Protein AF-A0A6M3L4S9-F1 (afdb_monomer_lite)

Foldseek 3Di:
DAPVVVVVVCCVVPVPDDDDDPDGDADDDDPVVVVVLVVVDCLVVDDADPPPCHQVNSLVSSVVSQCDPPRVRHDKDWDDDPPHIDIDD

Radius of gyration: 14.06 Å; chains: 1; bounding box: 30×31×33 Å

Secondary structure (DSSP, 8-state):
-BHHHHHHHHHHH-TTS------SB-----HHHHHHHHHH--GGGSPPBTTTB-HHHHHHHHHHHHSSTTTTTS--EEEE-SS-EEEE-

Sequence (89 aa):
MDINEVSSILIDKFPDAPIYLPDLYYKACKVQDIEKFLLWDTASNIKYVAEAFDCDDFAWRLKGNITIKGWSEVPFFVVWTDKHAMCGF

Organism: NCBI:txid1070528

pLDDT: mean 89.33, std 3.86, range [77.5, 96.0]

Structure (mmCIF, N/CA/C/O backbone):
data_AF-A0A6M3L4S9-F1
#
_entry.id   AF-A0A6M3L4S9-F1
#
loop_
_atom_site.group_PDB
_atom_site.id
_atom_site.type_symbol
_atom_site.label_atom_id
_atom_site.label_alt_id
_atom_site.label_comp_id
_atom_site.label_asym_id
_atom_site.label_entity_id
_atom_site.label_seq_id
_atom_site.pdbx_PDB_ins_code
_atom_site.Cartn_x
_atom_site.Cartn_y
_atom_site.Cartn_z
_atom_site.occupancy
_atom_site.B_iso_or_equiv
_atom_site.auth_seq_id
_atom_site.auth_comp_id
_atom_site.auth_asym_id
_atom_site.auth_atom_id
_atom_site.pdbx_PDB_model_num
ATOM 1 N N . MET A 1 1 ? -9.518 2.815 13.990 1.00 87.00 1 MET A N 1
ATOM 2 C CA . MET A 1 1 ? -10.116 1.474 13.930 1.00 87.00 1 MET A CA 1
ATOM 3 C C . MET A 1 1 ? -9.203 0.547 14.700 1.00 87.00 1 MET A C 1
ATOM 5 O O . MET A 1 1 ? -7.985 0.652 14.542 1.00 87.00 1 MET A O 1
ATOM 9 N N . ASP A 1 2 ? -9.758 -0.259 15.597 1.00 91.94 2 ASP A N 1
ATOM 10 C CA . ASP A 1 2 ? -8.976 -1.296 16.269 1.00 91.94 2 ASP A CA 1
ATOM 11 C C . ASP A 1 2 ? -8.784 -2.507 15.342 1.00 91.94 2 ASP A C 1
ATOM 13 O O . ASP A 1 2 ? -9.487 -2.661 14.340 1.00 91.94 2 ASP A O 1
ATOM 17 N N . ILE A 1 3 ? -7.814 -3.361 15.659 1.00 92.62 3 ILE A N 1
ATOM 18 C CA . ILE A 1 3 ? -7.478 -4.534 14.846 1.00 92.62 3 ILE A CA 1
ATOM 19 C C . ILE A 1 3 ? -8.666 -5.479 14.601 1.00 92.62 3 ILE A C 1
ATOM 21 O O . ILE A 1 3 ? -8.749 -6.050 13.517 1.00 92.62 3 ILE A O 1
ATOM 25 N N . ASN A 1 4 ? -9.599 -5.636 15.547 1.00 94.25 4 ASN A N 1
ATOM 26 C CA . ASN A 1 4 ? -10.735 -6.547 15.382 1.00 94.25 4 ASN A CA 1
ATOM 27 C C . ASN A 1 4 ? -11.750 -5.989 14.381 1.00 94.25 4 ASN A C 1
ATOM 29 O O . ASN A 1 4 ? -12.265 -6.738 13.554 1.00 94.25 4 ASN A O 1
ATOM 33 N N . GLU A 1 5 ? -12.004 -4.677 14.425 1.00 92.94 5 GLU A N 1
ATOM 34 C CA . GLU A 1 5 ? -12.852 -3.984 13.449 1.00 92.94 5 GLU A CA 1
ATOM 35 C C . GLU A 1 5 ? -12.290 -4.152 12.030 1.00 92.94 5 GLU A C 1
ATOM 37 O O . GLU A 1 5 ? -13.000 -4.585 11.121 1.00 92.94 5 GLU A O 1
ATOM 42 N N . VAL A 1 6 ? -10.989 -3.897 11.856 1.00 91.38 6 VAL A N 1
ATOM 43 C CA . VAL A 1 6 ? -10.309 -4.051 10.560 1.00 91.38 6 VAL A CA 1
ATOM 44 C C . VAL A 1 6 ? -10.306 -5.510 10.107 1.00 91.38 6 VAL A C 1
ATOM 46 O O . VAL A 1 6 ? -10.636 -5.797 8.958 1.00 91.38 6 VAL A O 1
ATOM 49 N N . SER A 1 7 ? -9.977 -6.442 11.003 1.00 93.69 7 SER A N 1
ATOM 50 C CA . SER A 1 7 ? -9.947 -7.874 10.701 1.00 93.69 7 SER A CA 1
ATOM 51 C C . SER A 1 7 ? -11.313 -8.386 10.249 1.00 93.69 7 SER A C 1
ATOM 53 O O . SER A 1 7 ? -11.381 -9.087 9.244 1.00 93.69 7 SER A O 1
ATOM 55 N N . SER A 1 8 ? -12.392 -7.980 10.923 1.00 95.12 8 SER A N 1
ATOM 56 C CA . SER A 1 8 ? -13.762 -8.348 10.554 1.00 95.12 8 SER A CA 1
ATOM 57 C C . SER A 1 8 ? -14.114 -7.885 9.135 1.00 95.12 8 SER A C 1
ATOM 59 O O . SER A 1 8 ? -14.573 -8.684 8.322 1.00 95.12 8 SER A O 1
ATOM 61 N N . ILE A 1 9 ? -13.811 -6.624 8.797 1.00 93.06 9 ILE A N 1
ATOM 62 C CA . ILE A 1 9 ? -14.058 -6.067 7.457 1.00 93.06 9 ILE A CA 1
ATOM 63 C C . ILE A 1 9 ? -13.252 -6.812 6.387 1.00 93.06 9 ILE A C 1
ATOM 65 O O . ILE A 1 9 ? -13.770 -7.096 5.307 1.00 93.06 9 ILE A O 1
ATOM 69 N N . LEU A 1 10 ? -11.975 -7.101 6.655 1.00 91.81 10 LEU A N 1
ATOM 70 C CA . LEU A 1 10 ? -11.106 -7.751 5.676 1.00 91.81 10 LEU A CA 1
ATOM 71 C C . LEU A 1 10 ? -11.477 -9.219 5.464 1.00 91.81 10 LEU A C 1
ATOM 73 O O . LEU A 1 10 ? -11.497 -9.65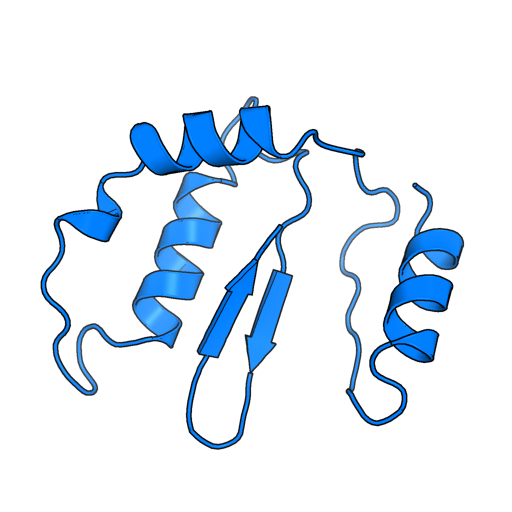4 4.319 1.00 91.81 10 LEU A O 1
ATOM 77 N N . ILE A 1 11 ? -11.804 -9.961 6.525 1.00 94.75 11 ILE A N 1
ATOM 78 C CA . ILE A 1 11 ? -12.231 -11.364 6.422 1.00 94.75 11 ILE A CA 1
ATOM 79 C C . ILE A 1 11 ? -13.576 -11.465 5.692 1.00 94.75 11 ILE A C 1
ATOM 81 O O . ILE A 1 11 ? -13.733 -12.337 4.847 1.00 94.75 11 ILE A O 1
ATOM 85 N N . ASP A 1 12 ? -14.524 -10.561 5.960 1.00 96.00 12 ASP A N 1
ATOM 86 C CA . ASP A 1 12 ? -15.808 -10.520 5.245 1.00 96.00 12 ASP A CA 1
ATOM 87 C C . ASP A 1 12 ? -15.619 -10.266 3.739 1.00 96.00 12 ASP A C 1
ATOM 89 O O . ASP A 1 12 ? -16.223 -10.934 2.900 1.00 96.00 12 ASP A O 1
ATOM 93 N N . LYS A 1 13 ? -14.724 -9.336 3.377 1.00 92.06 13 LYS A N 1
ATOM 94 C CA . LYS A 1 13 ? -14.448 -8.996 1.973 1.00 92.06 13 LYS A CA 1
ATO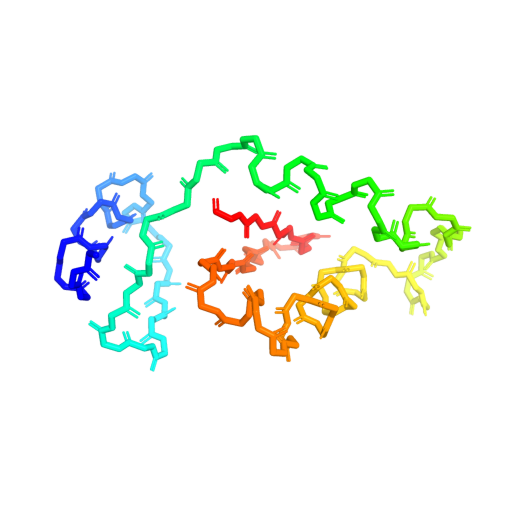M 95 C C . LYS A 1 13 ? -13.568 -10.007 1.245 1.00 92.06 13 LYS A C 1
ATOM 97 O O . LYS A 1 13 ? -13.697 -10.154 0.030 1.00 92.06 13 LYS A O 1
ATOM 102 N N . PHE A 1 14 ? -12.653 -10.650 1.960 1.00 91.56 14 PHE A N 1
ATOM 103 C CA . PHE A 1 14 ? -11.625 -11.527 1.404 1.00 91.56 14 PHE A CA 1
ATOM 104 C C . PHE A 1 14 ? -11.534 -12.830 2.216 1.00 91.56 14 PHE A C 1
ATOM 106 O O . PHE A 1 14 ? -10.495 -13.107 2.817 1.00 91.56 14 PHE A O 1
ATOM 113 N N . PRO A 1 15 ? -12.603 -13.647 2.240 1.00 94.12 15 PRO A N 1
ATOM 114 C CA . PRO A 1 15 ? -12.710 -14.796 3.144 1.00 94.12 15 PRO A CA 1
ATOM 115 C C . PRO A 1 15 ? -11.653 -15.877 2.899 1.00 94.12 15 PRO A C 1
ATOM 117 O O . PRO A 1 15 ? -11.268 -16.585 3.827 1.00 94.12 15 PRO A O 1
ATOM 120 N N . ASP A 1 16 ? -11.158 -15.979 1.666 1.00 93.69 16 ASP A N 1
ATOM 121 C CA . ASP A 1 16 ? -10.164 -16.978 1.266 1.00 93.69 16 ASP A CA 1
ATOM 122 C C . ASP A 1 16 ? -8.719 -16.450 1.328 1.00 93.69 16 ASP A C 1
ATOM 124 O O . ASP A 1 16 ? -7.770 -17.192 1.066 1.00 93.69 16 ASP A O 1
ATOM 128 N N . ALA A 1 17 ? -8.527 -15.163 1.644 1.00 90.81 17 ALA A N 1
ATOM 129 C CA . ALA A 1 17 ? -7.206 -14.550 1.666 1.00 90.81 17 ALA A CA 1
ATOM 130 C C . ALA A 1 17 ? -6.532 -14.729 3.039 1.00 90.81 17 ALA A C 1
ATOM 132 O O . ALA A 1 17 ? -7.141 -14.445 4.073 1.00 90.81 17 ALA A O 1
ATOM 133 N N . PRO A 1 18 ? -5.246 -15.121 3.089 1.00 92.88 18 PRO A N 1
ATOM 134 C CA . PRO A 1 18 ? -4.479 -15.048 4.323 1.00 92.88 18 PRO A CA 1
ATOM 135 C C . PRO A 1 18 ? -4.221 -13.574 4.678 1.00 92.88 18 PRO A C 1
ATOM 137 O O . PRO A 1 18 ? -3.481 -12.872 3.988 1.00 92.88 18 PRO A O 1
ATOM 140 N N . ILE A 1 19 ? -4.852 -13.098 5.752 1.00 92.31 19 ILE A N 1
ATOM 141 C CA . ILE A 1 19 ? -4.778 -11.701 6.204 1.00 92.31 19 ILE A CA 1
ATOM 142 C C . ILE A 1 19 ? -3.770 -11.574 7.349 1.00 92.31 19 ILE A C 1
ATOM 144 O O . ILE A 1 19 ? -3.871 -12.265 8.362 1.00 92.31 19 ILE A O 1
ATOM 148 N N . TYR A 1 20 ? -2.829 -10.638 7.209 1.00 93.00 20 TYR A N 1
ATOM 149 C CA . TYR A 1 20 ? -1.819 -10.323 8.220 1.00 93.00 20 TYR A CA 1
ATOM 150 C C . TYR A 1 20 ? -1.916 -8.846 8.609 1.00 93.00 20 TYR A C 1
ATOM 152 O O . TYR A 1 20 ? -1.769 -7.968 7.762 1.00 93.00 20 TYR A O 1
ATOM 160 N N . LEU A 1 21 ? -2.149 -8.577 9.895 1.00 91.31 21 LEU A N 1
A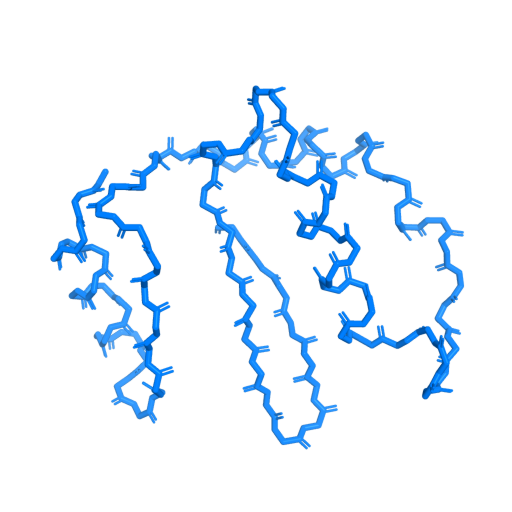TOM 161 C CA . LEU A 1 21 ? -2.293 -7.232 10.454 1.00 91.31 21 LEU A CA 1
ATOM 162 C C . LEU A 1 21 ? -1.148 -6.972 11.447 1.00 91.31 21 LEU A C 1
ATOM 164 O O . LEU A 1 21 ? -1.172 -7.539 12.539 1.00 91.31 21 LEU A O 1
ATOM 168 N N . PRO A 1 22 ? -0.126 -6.174 11.082 1.00 89.19 22 PRO A N 1
ATOM 169 C CA . PRO A 1 22 ? 1.053 -5.973 11.928 1.00 89.19 22 PRO A CA 1
ATOM 170 C C . PRO A 1 22 ? 0.798 -5.037 13.118 1.00 89.19 22 PRO A C 1
ATOM 172 O O . PRO A 1 22 ? 1.489 -5.145 14.130 1.00 89.19 22 PRO A O 1
ATOM 175 N N . ASP A 1 23 ? -0.193 -4.148 13.013 1.00 86.62 23 ASP A N 1
ATOM 176 C CA . ASP A 1 23 ? -0.501 -3.133 14.020 1.00 86.62 23 ASP A CA 1
ATOM 177 C C . ASP A 1 23 ? -1.811 -3.419 14.764 1.00 86.62 23 ASP A C 1
ATOM 179 O O . ASP A 1 23 ? -2.743 -4.028 14.233 1.00 86.62 23 ASP A O 1
ATOM 183 N N . LEU A 1 24 ? -1.896 -2.916 16.000 1.00 90.19 24 LEU A N 1
ATOM 184 C CA . LEU A 1 24 ? -3.098 -3.005 16.840 1.00 90.19 24 LEU A CA 1
ATOM 185 C C . LEU A 1 24 ? -4.152 -1.941 16.502 1.00 90.19 24 LEU A C 1
ATOM 187 O O . LEU A 1 24 ? -5.329 -2.110 16.828 1.00 90.19 24 LEU A O 1
ATOM 191 N N . TYR A 1 25 ? -3.733 -0.838 15.878 1.00 88.00 25 TYR A N 1
ATOM 192 C CA . TYR A 1 25 ? -4.580 0.315 15.595 1.00 88.00 25 TYR A CA 1
ATOM 193 C C . TYR A 1 25 ? -4.259 0.894 14.224 1.00 88.00 25 TYR A C 1
ATOM 195 O O . TYR A 1 25 ? -3.098 1.100 13.887 1.00 88.00 25 TYR A O 1
ATOM 203 N N . TYR A 1 26 ? -5.311 1.235 13.486 1.00 85.56 26 TYR A N 1
ATOM 204 C CA . TYR A 1 26 ? -5.226 1.828 12.155 1.00 85.56 26 TYR A CA 1
ATOM 205 C C . TYR A 1 26 ? -5.976 3.159 12.151 1.00 85.56 26 TYR A C 1
ATOM 207 O O . TYR A 1 26 ? -7.133 3.243 12.594 1.00 85.56 26 TYR A O 1
ATOM 215 N N . LYS A 1 27 ? -5.333 4.226 11.670 1.00 86.12 27 LYS A N 1
ATOM 216 C CA . LYS A 1 27 ? -5.982 5.533 11.545 1.00 86.12 27 LYS A CA 1
ATOM 217 C C . LYS A 1 27 ? -6.971 5.491 10.388 1.00 86.12 27 LYS A C 1
ATOM 219 O O . LYS A 1 27 ? -6.627 5.067 9.297 1.00 86.12 27 LYS A O 1
ATOM 224 N N . ALA A 1 28 ? -8.190 5.978 10.579 1.00 84.38 28 ALA A N 1
ATOM 225 C CA . ALA A 1 28 ? -9.043 6.236 9.425 1.00 84.38 28 ALA A CA 1
ATOM 226 C C . ALA A 1 28 ? -8.456 7.419 8.639 1.00 84.38 28 ALA A C 1
ATOM 228 O O . ALA A 1 28 ? -8.215 8.484 9.214 1.00 84.38 28 ALA A O 1
ATOM 229 N N . CYS A 1 29 ? -8.225 7.243 7.343 1.00 84.00 29 CYS A N 1
ATOM 230 C CA . CYS A 1 29 ? -7.816 8.323 6.454 1.00 84.00 29 CYS A CA 1
ATOM 231 C C . CYS A 1 29 ? -8.946 8.658 5.479 1.00 84.00 29 CYS A C 1
ATOM 233 O O . CYS A 1 29 ? -9.834 7.844 5.217 1.00 84.00 29 CYS A O 1
ATOM 235 N N . LYS A 1 30 ? -8.942 9.887 4.966 1.00 86.88 30 LYS A N 1
ATOM 236 C CA . LYS A 1 30 ? -9.842 10.265 3.882 1.00 86.88 30 LYS A CA 1
ATOM 237 C C . LYS A 1 30 ? -9.165 9.967 2.554 1.00 86.88 30 LYS A C 1
ATOM 239 O O . LYS A 1 30 ? -7.962 10.177 2.414 1.00 86.88 30 LYS A O 1
ATOM 244 N N . VAL A 1 31 ? -9.959 9.596 1.553 1.00 86.75 31 VAL A N 1
ATOM 245 C CA . VAL A 1 31 ? -9.476 9.396 0.177 1.00 86.75 31 VAL A CA 1
ATOM 246 C C . VAL A 1 31 ? -8.693 10.618 -0.320 1.00 86.75 31 VAL A C 1
ATOM 248 O O . VAL A 1 31 ? -7.636 10.464 -0.919 1.00 86.75 31 VAL A O 1
ATOM 251 N N . GLN A 1 32 ? -9.123 11.835 0.031 1.00 89.12 32 GLN A N 1
ATOM 252 C CA . GLN A 1 32 ? -8.436 13.066 -0.377 1.00 89.12 32 GLN A CA 1
ATOM 253 C C . GLN A 1 32 ? -7.029 13.220 0.219 1.00 89.12 32 GLN A C 1
ATOM 255 O O . GLN A 1 32 ? -6.194 13.918 -0.354 1.00 89.12 32 GLN A O 1
ATOM 260 N N . ASP A 1 33 ? -6.758 12.628 1.383 1.00 85.38 33 ASP A N 1
ATOM 261 C CA . ASP A 1 33 ? -5.422 12.673 1.979 1.00 85.38 33 ASP A CA 1
ATOM 262 C C . ASP A 1 33 ? -4.482 11.711 1.241 1.00 85.38 33 ASP A C 1
ATOM 264 O O . ASP A 1 33 ? -3.345 12.078 0.945 1.00 85.38 33 ASP A O 1
ATOM 268 N N . ILE A 1 34 ? -4.987 10.540 0.837 1.00 87.75 34 ILE A N 1
ATOM 269 C CA . ILE A 1 34 ? -4.262 9.593 -0.022 1.00 87.75 34 ILE A CA 1
ATOM 270 C C . ILE A 1 34 ? -3.964 10.223 -1.386 1.00 87.75 34 ILE A C 1
ATOM 272 O O . ILE A 1 34 ? -2.828 10.180 -1.845 1.00 87.75 34 ILE A O 1
ATOM 276 N N . GLU A 1 35 ? -4.948 10.867 -2.019 1.00 88.69 35 GLU A N 1
ATOM 277 C CA . GLU A 1 35 ? -4.759 11.549 -3.307 1.00 88.69 35 GLU A CA 1
ATOM 278 C C . GLU A 1 35 ? -3.654 12.610 -3.230 1.00 88.69 35 GLU A C 1
ATOM 280 O O . GLU A 1 35 ? -2.796 12.679 -4.108 1.00 88.69 35 GLU A O 1
ATOM 285 N N . LYS A 1 36 ? -3.616 13.407 -2.153 1.00 87.50 36 LYS A N 1
ATOM 286 C CA . LYS A 1 36 ? -2.539 14.386 -1.931 1.00 87.50 36 LYS A CA 1
ATOM 287 C C . LYS A 1 36 ? -1.173 13.724 -1.784 1.00 87.50 36 LYS A C 1
ATOM 289 O O . LYS A 1 36 ? -0.200 14.248 -2.323 1.00 87.50 36 LYS A O 1
ATOM 294 N N . PHE A 1 37 ? -1.092 12.608 -1.061 1.00 88.25 37 PHE A N 1
ATOM 295 C CA . PHE A 1 37 ? 0.14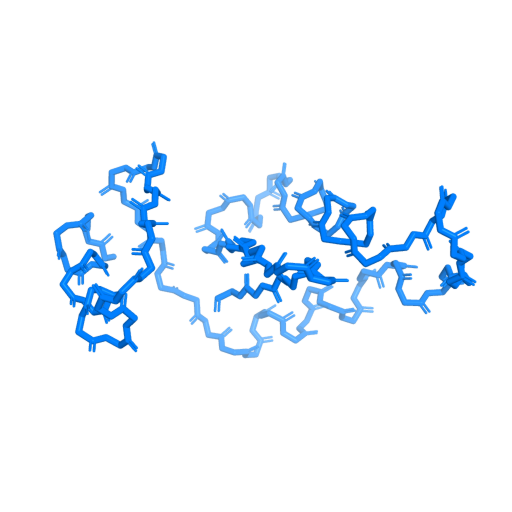8 11.847 -0.933 1.00 88.25 37 PHE A CA 1
ATOM 296 C C . PHE A 1 37 ? 0.614 11.316 -2.292 1.00 88.25 37 PHE A C 1
ATOM 298 O O . PHE A 1 37 ? 1.762 11.532 -2.669 1.00 88.25 37 PHE A O 1
ATOM 305 N N . LEU A 1 38 ? -0.289 10.709 -3.064 1.00 87.44 38 LEU A N 1
ATOM 306 C CA . LEU A 1 38 ? 0.008 10.168 -4.392 1.00 87.44 38 LEU A CA 1
ATOM 307 C C . LEU A 1 38 ? 0.433 11.245 -5.399 1.00 87.44 38 LEU A C 1
ATOM 309 O O . LEU A 1 38 ? 1.250 10.970 -6.270 1.00 87.44 38 LEU A O 1
ATOM 313 N N . LEU A 1 39 ? -0.077 12.474 -5.274 1.00 87.88 39 LEU A N 1
ATOM 314 C CA . LEU A 1 39 ? 0.372 13.610 -6.088 1.00 87.88 39 LEU A CA 1
ATOM 315 C C . LEU A 1 39 ? 1.794 14.072 -5.742 1.00 87.88 39 LEU A C 1
ATOM 317 O O . LEU A 1 39 ? 2.485 14.621 -6.599 1.00 87.88 39 LEU A O 1
ATOM 321 N N . TRP A 1 40 ? 2.220 13.899 -4.491 1.00 85.44 40 TRP A N 1
ATOM 322 C CA . TRP A 1 40 ? 3.588 14.192 -4.062 1.00 85.44 40 TRP A CA 1
ATOM 323 C C . TRP A 1 40 ? 4.555 13.049 -4.400 1.00 85.44 40 TRP A C 1
ATOM 325 O O . TRP A 1 40 ? 5.742 13.281 -4.638 1.00 85.44 40 TRP A O 1
ATOM 335 N N . ASP A 1 41 ? 4.048 11.819 -4.428 1.00 83.62 41 ASP A N 1
ATOM 336 C CA . ASP A 1 41 ? 4.832 10.626 -4.691 1.00 83.62 41 ASP A CA 1
ATOM 337 C C . ASP A 1 41 ? 5.400 10.601 -6.121 1.00 83.62 41 ASP A C 1
ATOM 339 O O . ASP A 1 41 ? 4.703 10.705 -7.131 1.00 83.62 41 ASP A O 1
ATOM 343 N N . THR A 1 42 ? 6.719 10.434 -6.208 1.00 83.38 42 THR A N 1
ATOM 344 C CA . THR A 1 42 ? 7.442 10.429 -7.486 1.00 83.38 42 THR A CA 1
ATOM 345 C C . THR A 1 42 ? 7.568 9.041 -8.105 1.00 83.38 42 THR A C 1
ATOM 347 O O . THR A 1 42 ? 8.180 8.926 -9.169 1.00 83.38 42 THR A O 1
ATOM 350 N N . ALA A 1 43 ? 7.025 7.982 -7.488 1.00 81.25 43 ALA A N 1
ATOM 351 C CA . ALA A 1 43 ? 7.115 6.637 -8.053 1.00 81.25 43 ALA A CA 1
ATOM 352 C C . ALA A 1 43 ? 6.416 6.563 -9.414 1.00 81.25 43 ALA A C 1
ATOM 354 O O . ALA A 1 43 ? 6.910 5.880 -10.301 1.00 81.25 43 ALA A O 1
ATOM 355 N N . SER A 1 44 ? 5.367 7.361 -9.630 1.00 79.62 44 SER A N 1
ATOM 356 C CA . SER A 1 44 ? 4.695 7.526 -10.929 1.00 79.62 44 SER A CA 1
ATOM 357 C C . SER A 1 44 ? 5.622 7.942 -12.086 1.00 79.62 44 SER A C 1
ATOM 359 O O . SER A 1 44 ? 5.306 7.679 -13.245 1.00 79.62 44 SER A O 1
ATOM 361 N N . ASN A 1 45 ? 6.784 8.540 -11.798 1.00 87.06 45 ASN A N 1
ATOM 362 C CA . ASN A 1 45 ? 7.774 8.936 -12.807 1.00 87.06 45 ASN A CA 1
ATOM 363 C C . ASN A 1 45 ? 8.782 7.827 -13.147 1.00 87.06 45 ASN A C 1
ATOM 365 O O . ASN A 1 45 ? 9.634 8.014 -14.019 1.00 87.06 45 ASN A O 1
ATOM 369 N N . ILE A 1 46 ? 8.735 6.694 -12.446 1.00 89.81 46 ILE A N 1
ATOM 370 C CA . ILE A 1 46 ? 9.649 5.579 -12.674 1.00 89.81 46 ILE A CA 1
ATOM 371 C C . ILE A 1 46 ? 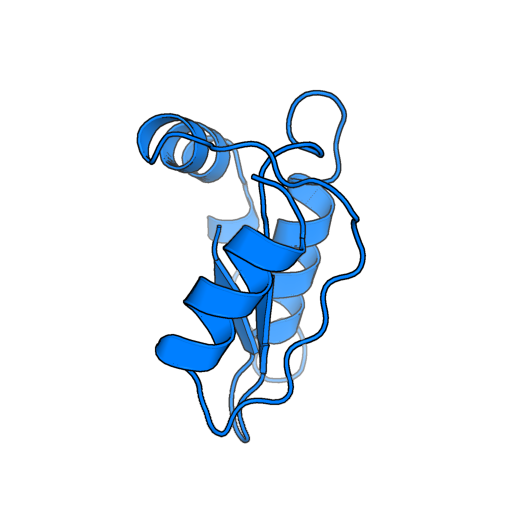9.064 4.681 -13.758 1.00 89.81 46 ILE A C 1
ATOM 373 O O . ILE A 1 46 ? 7.885 4.336 -13.751 1.00 89.81 46 ILE A O 1
ATOM 377 N N . LYS A 1 47 ? 9.903 4.302 -14.722 1.00 93.88 47 LYS A N 1
ATOM 378 C CA . LYS A 1 47 ? 9.504 3.393 -15.791 1.00 93.88 47 LYS A CA 1
ATOM 379 C C . LYS A 1 47 ? 9.447 1.963 -15.257 1.00 93.88 47 LYS A C 1
ATOM 381 O O . LYS A 1 47 ? 10.421 1.488 -14.687 1.00 93.88 47 LYS A O 1
ATOM 386 N N . TYR A 1 48 ? 8.342 1.277 -15.530 1.00 94.44 48 TYR A N 1
ATOM 387 C CA . TYR A 1 48 ? 8.216 -0.158 -15.294 1.00 94.44 48 TYR A CA 1
ATOM 388 C C . TYR A 1 48 ? 9.238 -0.952 -16.119 1.00 94.44 48 TYR A C 1
ATOM 390 O O . TYR A 1 48 ? 9.373 -0.741 -17.333 1.00 94.44 48 TYR A O 1
ATOM 398 N N . VAL A 1 49 ? 9.924 -1.888 -15.464 1.00 95.81 49 VAL A N 1
ATOM 399 C CA . VAL A 1 49 ? 10.844 -2.839 -16.092 1.00 95.81 49 VAL A CA 1
ATOM 400 C C . VAL A 1 49 ? 10.543 -4.220 -15.526 1.00 95.81 49 VAL A C 1
ATOM 402 O O . VAL A 1 49 ? 10.749 -4.447 -14.342 1.00 95.81 49 VAL A O 1
ATOM 405 N N . ALA A 1 50 ? 10.065 -5.138 -16.368 1.00 94.06 50 ALA A N 1
ATOM 406 C CA . ALA A 1 50 ? 9.736 -6.495 -15.935 1.00 94.06 50 ALA A CA 1
ATOM 407 C C . ALA A 1 50 ? 10.920 -7.147 -15.196 1.00 94.06 50 ALA A C 1
ATOM 409 O O . ALA A 1 50 ? 12.050 -7.072 -15.687 1.00 94.06 50 ALA A O 1
ATOM 410 N N . GLU A 1 51 ? 10.643 -7.759 -14.040 1.00 91.50 51 GLU A N 1
ATOM 411 C CA . GLU A 1 51 ? 11.588 -8.467 -13.153 1.00 91.50 51 GLU A CA 1
ATOM 412 C C . GLU A 1 51 ? 12.726 -7.622 -12.543 1.00 91.50 51 GLU A C 1
ATOM 414 O O . GLU A 1 51 ? 13.587 -8.160 -11.848 1.00 91.50 51 GLU A O 1
ATOM 419 N N . ALA A 1 52 ? 12.803 -6.321 -12.834 1.00 92.19 52 ALA A N 1
ATOM 420 C CA . ALA A 1 52 ? 13.866 -5.444 -12.325 1.00 92.19 52 ALA A CA 1
ATOM 421 C C . ALA A 1 52 ? 13.341 -4.194 -11.612 1.00 92.19 52 ALA A C 1
ATOM 423 O O . ALA A 1 52 ? 14.051 -3.605 -10.797 1.00 92.19 52 ALA A O 1
ATOM 424 N N . PHE A 1 53 ? 12.158 -3.734 -12.011 1.00 91.69 53 PHE A N 1
ATOM 425 C CA . PHE A 1 53 ? 11.396 -2.693 -11.343 1.00 91.69 53 PHE A CA 1
ATOM 426 C C . PHE A 1 53 ? 9.919 -2.874 -11.698 1.00 91.69 53 PHE A C 1
ATOM 428 O O . PHE A 1 53 ? 9.362 -2.140 -12.533 1.00 91.69 53 PHE A O 1
ATOM 435 N N . ASP A 1 54 ? 9.328 -3.929 -11.150 1.00 92.44 54 ASP A N 1
ATOM 436 C CA . ASP A 1 54 ? 7.975 -4.349 -11.474 1.00 92.44 54 ASP A CA 1
ATOM 437 C C . ASP A 1 54 ? 7.000 -4.143 -10.305 1.00 92.44 54 ASP A C 1
ATOM 439 O O . ASP A 1 54 ? 7.166 -3.241 -9.483 1.00 92.44 54 ASP A O 1
ATOM 443 N N . CYS A 1 55 ? 5.860 -4.825 -10.327 1.00 92.75 55 CYS A N 1
ATOM 444 C CA . CYS A 1 55 ? 4.692 -4.425 -9.544 1.00 92.75 55 CYS A CA 1
ATOM 445 C C . CYS A 1 55 ? 4.921 -4.459 -8.022 1.00 92.75 55 CYS A C 1
ATOM 447 O O . CYS A 1 55 ? 4.393 -3.605 -7.301 1.00 92.75 55 CYS A O 1
ATOM 449 N N . ASP A 1 56 ? 5.734 -5.390 -7.536 1.00 92.81 56 ASP A N 1
ATOM 450 C CA . ASP A 1 56 ? 6.123 -5.479 -6.134 1.00 92.81 56 ASP A CA 1
ATOM 451 C C . ASP A 1 56 ? 7.127 -4.396 -5.733 1.00 92.81 56 ASP A C 1
ATOM 453 O O . ASP A 1 56 ? 6.963 -3.799 -4.667 1.00 92.81 56 ASP A O 1
ATOM 457 N N . ASP A 1 57 ? 8.087 -4.055 -6.593 1.00 93.69 57 ASP A N 1
ATOM 458 C CA . ASP A 1 57 ? 9.006 -2.938 -6.375 1.00 93.69 57 ASP A CA 1
ATOM 459 C C . ASP A 1 57 ? 8.253 -1.611 -6.228 1.00 93.69 57 ASP A C 1
ATOM 461 O O . ASP A 1 57 ? 8.538 -0.819 -5.321 1.00 93.69 57 ASP A O 1
ATOM 465 N N . PHE A 1 58 ? 7.242 -1.372 -7.072 1.00 92.75 58 PHE A N 1
ATOM 466 C CA . PHE A 1 58 ? 6.366 -0.206 -6.931 1.00 92.75 58 PHE A CA 1
ATOM 467 C C . PHE A 1 58 ? 5.613 -0.224 -5.593 1.00 92.75 58 PHE A C 1
ATOM 469 O O . PHE A 1 58 ? 5.574 0.802 -4.906 1.00 92.75 58 PHE A O 1
ATOM 476 N N . ALA A 1 59 ? 5.059 -1.373 -5.189 1.00 92.12 59 ALA A N 1
ATOM 477 C CA . ALA A 1 59 ? 4.351 -1.511 -3.918 1.00 92.12 59 ALA A CA 1
ATOM 478 C C . ALA A 1 59 ? 5.271 -1.257 -2.709 1.00 92.12 59 ALA A C 1
ATOM 480 O O . ALA A 1 59 ? 4.911 -0.514 -1.790 1.00 92.12 59 ALA A O 1
ATOM 481 N N . TRP A 1 60 ? 6.485 -1.810 -2.720 1.00 91.81 60 TRP A N 1
ATOM 482 C CA . TRP A 1 60 ? 7.477 -1.612 -1.664 1.00 91.81 60 TRP A CA 1
ATOM 483 C C . TRP A 1 60 ? 8.017 -0.190 -1.619 1.00 91.81 60 TRP A C 1
ATOM 485 O O . TRP A 1 60 ? 8.204 0.364 -0.531 1.00 91.81 60 TRP A O 1
ATOM 495 N N . ARG A 1 61 ? 8.228 0.436 -2.778 1.00 91.88 61 ARG A N 1
ATOM 496 C CA . ARG A 1 61 ? 8.631 1.839 -2.843 1.00 91.88 61 ARG A CA 1
ATOM 497 C C . ARG A 1 61 ? 7.556 2.749 -2.262 1.00 91.88 61 ARG A C 1
ATOM 499 O O . ARG A 1 61 ? 7.884 3.600 -1.434 1.00 91.88 61 ARG A O 1
ATOM 506 N N . LEU A 1 62 ? 6.292 2.545 -2.635 1.00 91.06 62 LEU A N 1
ATOM 507 C CA . LEU A 1 62 ? 5.183 3.333 -2.101 1.00 91.06 62 LEU A CA 1
ATOM 508 C C . LEU A 1 62 ? 5.042 3.136 -0.585 1.00 91.06 62 LEU A C 1
ATOM 510 O O . LEU A 1 62 ? 4.898 4.115 0.149 1.00 91.06 62 LEU A O 1
ATOM 514 N N . LYS A 1 63 ? 5.212 1.896 -0.098 1.00 90.56 63 LYS A N 1
ATOM 515 C CA . LYS A 1 63 ? 5.294 1.590 1.338 1.00 90.56 63 LYS A CA 1
ATOM 516 C C . LYS A 1 63 ? 6.418 2.366 2.026 1.00 90.56 63 LYS A C 1
ATOM 518 O O . LYS A 1 63 ? 6.227 2.904 3.114 1.00 90.56 63 LYS A O 1
ATOM 523 N N . GLY A 1 64 ? 7.599 2.433 1.416 1.00 90.31 64 GLY A N 1
ATOM 524 C CA . GLY A 1 64 ? 8.713 3.226 1.934 1.00 90.31 64 GLY A CA 1
ATOM 525 C C . GLY A 1 64 ? 8.357 4.710 2.043 1.00 90.31 64 GLY A C 1
ATOM 526 O O . GLY A 1 64 ? 8.577 5.323 3.085 1.00 90.31 64 GLY A O 1
ATOM 527 N N . ASN A 1 65 ? 7.735 5.260 1.000 1.00 90.31 65 ASN A N 1
ATOM 528 C CA . ASN A 1 65 ? 7.388 6.676 0.925 1.00 90.31 65 ASN A CA 1
ATOM 529 C C . ASN A 1 65 ? 6.267 7.073 1.898 1.00 90.31 65 ASN A C 1
ATOM 531 O O . ASN A 1 65 ? 6.294 8.192 2.406 1.00 90.31 65 ASN A O 1
ATOM 535 N N . ILE A 1 66 ? 5.315 6.179 2.196 1.00 88.88 66 ILE A N 1
ATOM 536 C CA . ILE A 1 66 ? 4.246 6.449 3.172 1.00 88.88 66 ILE A CA 1
ATOM 537 C C . ILE A 1 66 ? 4.717 6.241 4.619 1.00 88.88 66 ILE A C 1
ATOM 539 O O . ILE A 1 66 ? 4.213 6.889 5.534 1.00 88.88 66 ILE A O 1
ATOM 543 N N . THR A 1 67 ? 5.744 5.413 4.852 1.00 88.75 67 THR A N 1
ATOM 544 C CA . THR A 1 67 ? 6.306 5.144 6.194 1.00 88.75 67 THR A CA 1
ATOM 545 C C . THR A 1 67 ? 7.230 6.283 6.671 1.00 88.75 67 THR A C 1
ATOM 547 O O . THR A 1 67 ? 8.286 6.064 7.262 1.00 88.75 67 THR A O 1
ATOM 550 N N . ILE A 1 68 ? 6.838 7.533 6.421 1.00 87.31 68 ILE A N 1
ATOM 551 C CA . ILE A 1 68 ? 7.519 8.743 6.890 1.00 87.31 68 ILE A CA 1
ATOM 552 C C . ILE A 1 68 ? 6.670 9.461 7.939 1.00 87.31 68 ILE A C 1
ATOM 554 O O . ILE A 1 68 ? 5.447 9.320 7.995 1.00 87.31 68 ILE A O 1
ATOM 558 N N . LYS A 1 69 ? 7.313 10.279 8.776 1.00 82.94 69 LYS A N 1
ATOM 559 C CA . LYS A 1 69 ? 6.620 11.045 9.819 1.00 82.94 69 LYS A CA 1
ATOM 560 C C . LYS A 1 69 ? 5.489 11.893 9.215 1.00 82.94 69 LYS A C 1
ATOM 562 O O . LYS A 1 69 ? 5.733 12.695 8.320 1.00 82.94 69 LYS A O 1
ATOM 567 N N . GLY A 1 70 ? 4.277 11.739 9.748 1.00 82.06 70 GLY A N 1
ATOM 568 C CA . GLY A 1 70 ? 3.065 12.436 9.294 1.00 82.06 70 GLY A CA 1
ATOM 569 C C . GLY A 1 70 ? 2.194 11.630 8.324 1.00 82.06 70 GLY A C 1
ATOM 570 O O . GLY A 1 70 ? 1.008 11.919 8.222 1.00 82.06 70 GLY A O 1
ATOM 571 N N . TRP A 1 71 ? 2.751 10.599 7.682 1.00 83.38 71 TRP A N 1
ATOM 572 C CA . TRP A 1 71 ? 2.020 9.680 6.799 1.00 83.38 71 TRP A CA 1
ATOM 573 C C . TRP A 1 71 ? 2.021 8.236 7.307 1.00 83.38 71 TRP A C 1
ATOM 575 O O . TRP A 1 71 ? 1.106 7.489 6.991 1.00 83.38 71 TRP A O 1
ATOM 585 N N . SER A 1 72 ? 2.970 7.866 8.172 1.00 83.75 72 SER A N 1
ATOM 586 C CA . SER A 1 72 ? 3.148 6.502 8.696 1.00 83.75 72 SER A CA 1
ATOM 587 C C . SER A 1 72 ? 1.975 5.964 9.521 1.00 83.75 72 SER A C 1
ATOM 589 O O . SER A 1 72 ? 1.967 4.802 9.898 1.00 83.75 72 SER A O 1
ATOM 591 N N . GLU A 1 73 ? 1.031 6.826 9.878 1.00 77.50 73 GLU A N 1
ATOM 592 C CA . GLU A 1 73 ? -0.202 6.474 10.582 1.00 77.50 73 GLU A CA 1
ATOM 593 C C . GLU A 1 73 ? -1.350 6.117 9.623 1.00 77.50 73 GLU A C 1
ATOM 595 O O . GLU A 1 73 ? -2.366 5.592 10.071 1.00 77.50 73 GLU A O 1
ATOM 600 N N . VAL A 1 74 ? -1.210 6.410 8.326 1.00 82.81 74 VAL A N 1
ATOM 601 C CA . VAL A 1 74 ? -2.198 6.079 7.296 1.00 82.81 74 VAL A CA 1
ATOM 602 C C . VAL A 1 74 ? -2.123 4.578 6.996 1.00 82.81 74 VAL A C 1
ATOM 604 O O . VAL A 1 74 ? -1.021 4.063 6.798 1.00 82.81 74 VAL A O 1
ATOM 607 N N . PRO A 1 75 ? -3.262 3.863 6.957 1.00 85.44 75 PRO A N 1
ATOM 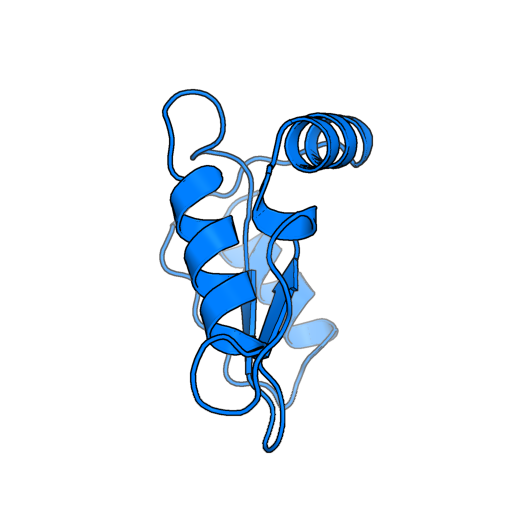608 C CA . PRO A 1 75 ? -3.277 2.455 6.607 1.00 85.44 75 PRO A CA 1
ATOM 609 C C . PRO A 1 75 ? -2.704 2.261 5.210 1.00 85.44 75 PRO A C 1
ATOM 611 O O . PRO A 1 75 ? -2.967 3.036 4.294 1.00 85.44 75 PRO A O 1
ATOM 614 N N . PHE A 1 76 ? -1.895 1.223 5.073 1.00 89.75 76 PHE A N 1
ATOM 615 C CA . PHE A 1 76 ? -1.328 0.811 3.807 1.00 89.75 76 PHE A CA 1
ATOM 616 C C . PHE A 1 76 ? -1.283 -0.707 3.789 1.00 89.75 76 PHE A C 1
ATOM 618 O O . PHE A 1 76 ? -0.848 -1.332 4.759 1.00 89.75 76 PHE A O 1
ATOM 625 N N . PHE A 1 77 ? -1.708 -1.304 2.687 1.00 89.31 77 PHE A N 1
ATOM 626 C CA . PHE A 1 77 ? -1.691 -2.745 2.514 1.00 89.31 77 PHE A CA 1
ATOM 627 C C . PHE A 1 77 ? -1.062 -3.123 1.179 1.00 89.31 77 PHE A C 1
ATOM 629 O O . PHE A 1 77 ? -1.112 -2.373 0.204 1.00 89.31 77 PHE A O 1
ATOM 636 N N . VAL A 1 78 ? -0.481 -4.320 1.145 1.00 91.94 78 VAL A N 1
ATOM 637 C CA . VAL A 1 78 ? -0.001 -4.958 -0.080 1.00 91.94 78 VAL A CA 1
ATOM 638 C C . VAL A 1 78 ? -0.757 -6.267 -0.245 1.00 91.94 78 VAL A C 1
ATOM 640 O O . VAL A 1 78 ? -0.771 -7.093 0.665 1.00 91.94 78 VAL A O 1
ATOM 643 N N . VAL A 1 79 ? -1.388 -6.448 -1.399 1.00 90.62 79 VAL A N 1
ATOM 644 C CA . VAL A 1 79 ? -2.033 -7.694 -1.808 1.00 90.62 79 VAL A CA 1
ATOM 645 C C . VAL A 1 79 ? -1.121 -8.392 -2.797 1.00 90.62 79 VAL A C 1
ATOM 647 O O . VAL A 1 79 ? -0.742 -7.815 -3.814 1.00 90.62 79 VAL A O 1
ATOM 650 N N . TRP A 1 80 ? -0.797 -9.644 -2.508 1.00 90.75 80 TRP A N 1
ATOM 651 C CA . TRP A 1 80 ? -0.032 -10.499 -3.401 1.00 90.75 80 TRP A CA 1
ATOM 652 C C . TRP A 1 80 ? -0.968 -11.507 -4.054 1.00 90.75 80 TRP A C 1
ATOM 654 O O . TRP A 1 80 ? -1.785 -12.141 -3.388 1.00 90.75 80 TRP A O 1
ATOM 664 N N . THR A 1 81 ? -0.839 -11.639 -5.364 1.00 88.62 81 THR A N 1
ATOM 665 C CA . THR A 1 81 ? -1.500 -12.665 -6.173 1.00 88.62 81 THR A CA 1
ATOM 666 C C . THR A 1 81 ? -0.441 -13.595 -6.762 1.00 88.62 81 THR A C 1
ATOM 668 O O . THR A 1 81 ? 0.755 -13.403 -6.554 1.00 88.62 81 THR A O 1
ATOM 671 N N . ASP A 1 82 ? -0.868 -14.591 -7.530 1.00 87.38 82 ASP A N 1
ATOM 672 C CA . ASP A 1 82 ? 0.024 -15.498 -8.256 1.00 87.38 82 ASP A CA 1
ATOM 673 C C . ASP A 1 82 ? 0.882 -14.794 -9.324 1.00 87.38 82 ASP A C 1
ATOM 675 O O . ASP A 1 82 ? 1.896 -15.343 -9.748 1.00 87.38 82 ASP A O 1
ATOM 679 N N . LYS A 1 83 ? 0.473 -13.601 -9.776 1.00 88.25 83 LYS A N 1
ATOM 680 C CA . LYS A 1 83 ? 1.102 -12.891 -10.906 1.00 88.25 83 LYS A CA 1
ATOM 681 C C . LYS A 1 83 ? 1.507 -11.453 -10.618 1.00 88.25 83 LYS A C 1
ATOM 683 O O . LYS A 1 83 ? 2.260 -10.882 -11.395 1.00 88.25 83 LYS A O 1
ATOM 688 N N . HIS A 1 84 ? 0.947 -10.845 -9.579 1.00 89.38 84 HIS A N 1
ATOM 689 C CA . HIS A 1 84 ? 1.110 -9.421 -9.311 1.00 89.38 84 HIS A CA 1
ATOM 690 C C . HIS A 1 84 ? 1.131 -9.133 -7.817 1.00 89.38 84 HIS A C 1
ATOM 692 O O . HIS A 1 84 ? 0.395 -9.759 -7.048 1.00 89.38 84 HIS A O 1
ATOM 698 N N . ALA A 1 85 ? 1.867 -8.096 -7.441 1.00 90.62 85 ALA A N 1
ATOM 699 C CA . ALA A 1 85 ? 1.660 -7.364 -6.207 1.00 90.62 85 ALA A CA 1
ATOM 700 C C . ALA A 1 85 ? 0.874 -6.075 -6.490 1.00 90.62 85 ALA A C 1
ATOM 702 O O . ALA A 1 85 ? 1.102 -5.369 -7.473 1.00 90.62 85 ALA A O 1
ATOM 703 N N . MET A 1 86 ? -0.075 -5.775 -5.616 1.00 90.06 86 MET A N 1
ATOM 704 C CA . MET A 1 86 ? -0.887 -4.564 -5.627 1.00 90.06 86 MET A CA 1
ATOM 705 C C . MET A 1 86 ? -0.753 -3.888 -4.272 1.00 90.06 86 MET A C 1
ATOM 707 O O . MET A 1 86 ? -0.603 -4.563 -3.259 1.00 90.06 86 MET A O 1
ATOM 711 N N . CYS A 1 87 ? -0.851 -2.566 -4.222 1.00 88.69 87 CYS A N 1
ATOM 712 C CA . CYS A 1 87 ? -0.906 -1.842 -2.960 1.00 88.69 87 CYS A CA 1
ATOM 713 C C . CYS A 1 87 ? -2.110 -0.908 -2.901 1.00 88.69 87 CYS A C 1
ATOM 715 O O . CYS A 1 87 ? -2.660 -0.512 -3.930 1.00 88.69 87 CYS A O 1
ATOM 717 N N . GLY A 1 88 ? -2.525 -0.585 -1.683 1.00 85.44 88 GLY A N 1
ATOM 718 C CA . GLY A 1 88 ? -3.650 0.295 -1.416 1.00 85.44 88 GLY A CA 1
ATOM 719 C C . GLY A 1 88 ? -3.601 0.859 -0.003 1.00 85.44 88 GLY A C 1
ATOM 720 O O . GLY A 1 88 ? -2.654 0.609 0.745 1.00 85.44 88 GLY A O 1
ATOM 721 N N . PHE A 1 89 ? -4.626 1.637 0.327 1.00 84.56 89 PHE A N 1
ATOM 722 C CA . PHE A 1 89 ? -4.768 2.383 1.573 1.00 84.56 89 PHE A CA 1
ATOM 723 C C . PHE A 1 89 ? -6.151 2.127 2.176 1.00 84.56 89 PHE A C 1
ATOM 725 O O . PHE A 1 89 ? -7.107 1.969 1.378 1.00 84.56 89 PHE A O 1
#